Protein AF-A0A0F7RXX0-F1 (afdb_monomer)

Organism: NCBI:txid49012

Structure (mmCIF, N/CA/C/O backbone):
data_AF-A0A0F7RXX0-F1
#
_entry.id   AF-A0A0F7RXX0-F1
#
loop_
_atom_site.group_PDB
_atom_site.id
_atom_site.type_symbol
_atom_site.label_atom_id
_atom_site.label_alt_id
_atom_site.label_comp_id
_atom_site.label_asym_id
_atom_site.label_entity_id
_atom_site.label_seq_id
_atom_site.pdbx_PDB_ins_code
_atom_site.Cartn_x
_atom_site.Cartn_y
_atom_site.Cartn_z
_atom_site.occupancy
_atom_site.B_iso_or_equiv
_atom_site.auth_seq_id
_atom_site.auth_comp_id
_atom_site.auth_asym_id
_atom_site.auth_atom_id
_atom_site.pdbx_PDB_model_num
ATOM 1 N N . MET A 1 1 ? -20.705 -16.218 -2.829 1.00 39.22 1 MET A N 1
ATOM 2 C CA . MET A 1 1 ? -21.431 -15.539 -1.737 1.00 39.22 1 MET A CA 1
ATOM 3 C C . MET A 1 1 ? -20.626 -14.302 -1.384 1.00 39.22 1 MET A C 1
ATOM 5 O O . MET A 1 1 ? -19.458 -14.454 -1.061 1.00 39.22 1 MET A O 1
ATOM 9 N N . THR A 1 2 ? -21.167 -13.097 -1.549 1.00 50.50 2 THR A N 1
ATOM 10 C CA . THR A 1 2 ? -20.482 -11.859 -1.151 1.00 50.50 2 THR A CA 1
ATOM 11 C C . THR A 1 2 ? -20.623 -11.708 0.357 1.00 50.50 2 THR A C 1
ATOM 13 O O . THR A 1 2 ? -21.688 -11.351 0.855 1.00 50.50 2 THR A O 1
ATOM 16 N N . GLN A 1 3 ? -19.571 -12.060 1.092 1.00 65.44 3 GLN A N 1
ATOM 17 C CA . GLN A 1 3 ? -19.496 -11.778 2.518 1.00 65.44 3 GLN A CA 1
ATOM 18 C C . GLN A 1 3 ? -19.484 -10.257 2.694 1.00 65.44 3 GLN A C 1
ATOM 20 O O . GLN A 1 3 ? -18.708 -9.561 2.038 1.00 65.44 3 GLN A O 1
ATOM 25 N N . ALA A 1 4 ? -20.389 -9.736 3.522 1.00 77.19 4 ALA A N 1
ATOM 26 C CA . ALA A 1 4 ? -20.388 -8.321 3.863 1.00 77.19 4 ALA A CA 1
ATOM 27 C C . ALA A 1 4 ? -19.043 -7.955 4.509 1.00 77.19 4 ALA A C 1
ATOM 29 O O . ALA A 1 4 ? -18.507 -8.732 5.304 1.00 77.19 4 ALA A O 1
ATOM 30 N N . LEU A 1 5 ? -18.503 -6.785 4.156 1.00 81.00 5 LEU A N 1
ATOM 31 C CA . LEU A 1 5 ? -17.273 -6.283 4.763 1.00 81.00 5 LEU A CA 1
ATOM 32 C C . LEU A 1 5 ? -17.455 -6.137 6.285 1.00 81.00 5 LEU A C 1
ATOM 34 O O . LEU A 1 5 ? -18.543 -5.764 6.739 1.00 81.00 5 LEU A O 1
ATOM 38 N N . PRO A 1 6 ? -16.412 -6.417 7.083 1.00 89.25 6 PRO A N 1
ATOM 39 C CA . PRO A 1 6 ? -16.467 -6.210 8.523 1.00 89.25 6 PRO A CA 1
ATOM 40 C C . PRO A 1 6 ? -16.632 -4.721 8.864 1.00 89.25 6 PRO A C 1
ATOM 42 O O . PRO A 1 6 ? -16.317 -3.837 8.070 1.00 89.25 6 PRO A O 1
ATOM 45 N N . ALA A 1 7 ? -17.083 -4.431 10.089 1.00 91.94 7 ALA A N 1
ATOM 46 C CA . ALA A 1 7 ? -17.277 -3.055 10.566 1.00 91.94 7 ALA A CA 1
ATOM 47 C C . ALA A 1 7 ? -15.983 -2.217 10.561 1.00 91.94 7 ALA A C 1
ATOM 49 O O . ALA A 1 7 ? -16.031 -0.985 10.529 1.00 91.94 7 ALA A O 1
ATOM 50 N N . GLN A 1 8 ? -14.826 -2.880 10.614 1.00 94.25 8 GLN A N 1
ATOM 51 C CA . GLN A 1 8 ? -13.527 -2.255 10.417 1.00 94.25 8 GLN A CA 1
ATOM 52 C C . GLN A 1 8 ? -12.676 -3.118 9.497 1.00 94.25 8 GLN A C 1
ATOM 54 O O . GLN A 1 8 ? -12.678 -4.336 9.660 1.00 94.25 8 GLN A O 1
ATOM 59 N N . VAL A 1 9 ? -11.925 -2.486 8.599 1.00 95.12 9 VAL A N 1
ATOM 60 C CA . VAL A 1 9 ? -11.065 -3.172 7.627 1.00 95.12 9 VAL A CA 1
ATOM 61 C C . VAL A 1 9 ? -9.613 -2.725 7.731 1.00 95.12 9 VAL A C 1
ATOM 63 O O . VAL A 1 9 ? -9.312 -1.561 8.021 1.00 95.12 9 VAL A O 1
ATOM 66 N N . SER A 1 10 ? -8.717 -3.656 7.441 1.00 96.56 10 SER A N 1
ATOM 67 C CA . SER A 1 10 ? -7.308 -3.418 7.170 1.00 96.56 10 SER A CA 1
ATOM 68 C C . SER A 1 10 ? -7.057 -3.425 5.662 1.00 96.56 10 SER A C 1
ATOM 70 O O . SER A 1 10 ? -7.479 -4.338 4.951 1.00 96.56 10 SER A O 1
ATOM 72 N N . VAL A 1 11 ? -6.325 -2.427 5.168 1.00 97.38 11 VAL A N 1
ATOM 73 C CA . VAL A 1 11 ? -6.070 -2.223 3.737 1.00 97.38 11 VAL A CA 1
ATOM 74 C C . VAL A 1 11 ? -4.582 -2.357 3.427 1.00 97.38 11 VAL A C 1
ATOM 76 O O . VAL A 1 11 ? -3.743 -1.764 4.103 1.00 97.38 11 VAL A O 1
ATOM 79 N N . LEU A 1 12 ? -4.250 -3.108 2.381 1.00 98.12 12 LEU A N 1
ATOM 80 C CA . LEU A 1 12 ? -2.907 -3.171 1.809 1.00 98.12 12 LEU A CA 1
ATOM 81 C C . LEU A 1 12 ? -2.900 -2.477 0.445 1.00 98.12 12 LEU A C 1
ATOM 83 O O . LEU A 1 12 ? -3.695 -2.810 -0.428 1.00 98.12 12 LEU A O 1
ATOM 87 N N . ILE A 1 13 ? -1.994 -1.526 0.250 1.00 98.44 13 ILE A N 1
ATOM 88 C CA . ILE A 1 13 ? -1.800 -0.795 -1.004 1.00 98.44 13 ILE A CA 1
ATOM 89 C C . ILE A 1 13 ? -0.406 -1.127 -1.538 1.00 98.44 13 ILE A C 1
ATO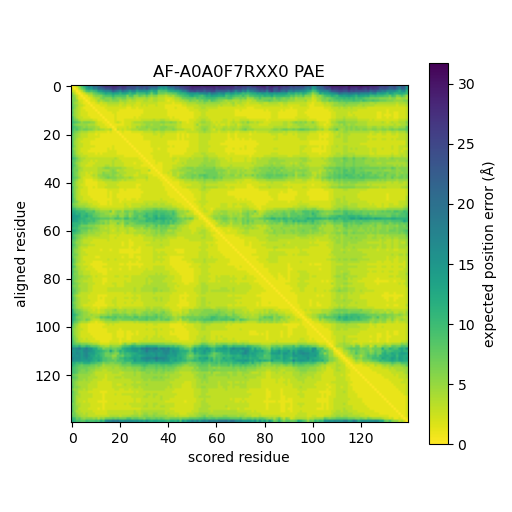M 91 O O . ILE A 1 13 ? 0.601 -0.895 -0.865 1.00 98.44 13 ILE A O 1
ATOM 95 N N . LEU A 1 14 ? -0.344 -1.675 -2.749 1.00 97.94 14 LEU A N 1
ATOM 96 C CA . LEU A 1 14 ? 0.887 -2.107 -3.403 1.00 97.94 14 LEU A CA 1
ATOM 97 C C . LEU A 1 14 ? 1.233 -1.161 -4.554 1.00 97.94 14 LEU A C 1
ATOM 99 O O . LEU A 1 14 ? 0.470 -1.021 -5.507 1.00 97.94 14 LEU A O 1
ATOM 103 N N . GLY A 1 15 ? 2.410 -0.542 -4.496 1.00 95.62 15 GLY A N 1
ATOM 104 C CA . GLY A 1 15 ? 2.879 0.390 -5.518 1.00 95.62 15 GLY A CA 1
ATOM 105 C C . GLY A 1 15 ? 2.116 1.716 -5.523 1.00 95.62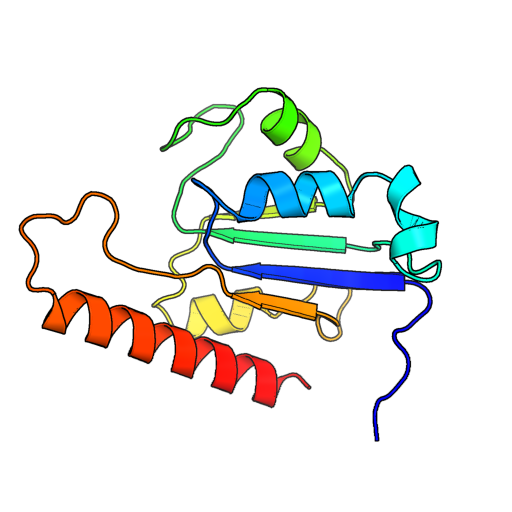 15 GLY A C 1
ATOM 106 O O . GLY A 1 15 ? 1.541 2.121 -4.513 1.00 95.62 15 GLY A O 1
ATOM 107 N N . GLY A 1 16 ? 2.125 2.398 -6.672 1.00 91.69 16 GLY A N 1
ATOM 108 C CA . GLY A 1 16 ? 1.322 3.592 -6.950 1.00 91.69 16 GLY A CA 1
ATOM 109 C C . GLY A 1 16 ? 1.692 4.859 -6.176 1.00 91.69 16 GLY A C 1
ATOM 110 O O . GLY A 1 16 ? 0.982 5.857 -6.313 1.00 91.69 16 GLY A O 1
ATOM 111 N N . MET A 1 17 ? 2.776 4.872 -5.393 1.00 91.44 17 MET A N 1
ATOM 112 C CA . MET A 1 17 ? 3.089 6.008 -4.526 1.00 91.44 17 MET A CA 1
ATOM 113 C C . MET A 1 17 ? 3.335 7.322 -5.273 1.00 91.44 17 MET A C 1
ATOM 115 O O . MET A 1 17 ? 2.954 8.358 -4.747 1.00 91.44 17 MET A O 1
ATOM 119 N N . PRO A 1 18 ? 3.886 7.365 -6.498 1.00 88.56 18 PRO A N 1
ATOM 120 C CA . PRO A 1 18 ? 3.939 8.607 -7.273 1.00 88.56 18 PRO A CA 1
ATOM 121 C C . PRO A 1 18 ? 2.573 9.136 -7.745 1.00 88.56 18 PRO A C 1
ATOM 123 O O . PRO A 1 18 ? 2.487 10.288 -8.161 1.00 88.56 18 PRO A O 1
ATOM 126 N N . HIS A 1 19 ? 1.521 8.309 -7.698 1.00 86.56 19 HIS A N 1
ATOM 127 C CA . HIS A 1 19 ? 0.236 8.569 -8.348 1.00 86.56 19 HIS A CA 1
ATOM 128 C C . HIS A 1 19 ? -0.956 8.150 -7.467 1.00 86.56 19 HIS A C 1
ATOM 130 O O . HIS A 1 19 ? -1.341 8.888 -6.564 1.00 86.56 19 HIS A O 1
ATOM 136 N N . LEU A 1 20 ? -1.553 6.983 -7.738 1.00 93.19 20 LEU A N 1
ATOM 137 C CA . LEU A 1 20 ? -2.882 6.576 -7.267 1.00 93.19 20 LEU A CA 1
ATOM 138 C C . LEU A 1 20 ? -2.955 6.245 -5.772 1.00 93.19 20 LEU A C 1
ATOM 140 O O . LEU A 1 20 ? -4.019 6.384 -5.169 1.00 93.19 20 LEU A O 1
ATOM 144 N N . SER A 1 21 ? -1.840 5.873 -5.145 1.00 95.94 21 SER A N 1
ATOM 145 C CA . SER A 1 21 ? -1.846 5.490 -3.728 1.00 95.94 21 SER A CA 1
ATOM 146 C C . SER A 1 21 ? -2.083 6.677 -2.801 1.00 95.94 21 SER A C 1
ATOM 148 O O . SER A 1 21 ? -2.693 6.515 -1.749 1.00 95.94 21 SER A O 1
ATOM 150 N N . ARG A 1 22 ? -1.663 7.887 -3.194 1.00 95.50 22 ARG A N 1
ATOM 151 C CA . ARG A 1 22 ? -1.830 9.103 -2.380 1.00 95.50 22 ARG A CA 1
ATOM 152 C C . ARG A 1 22 ? -3.286 9.540 -2.223 1.00 95.50 22 ARG A C 1
ATOM 154 O O . ARG A 1 22 ? -3.713 9.721 -1.084 1.00 95.50 22 ARG A O 1
ATOM 161 N N . PRO A 1 23 ? -4.065 9.745 -3.307 1.00 96.75 23 PRO A N 1
ATOM 162 C CA . PRO A 1 23 ? -5.466 10.114 -3.160 1.00 96.75 23 PRO A CA 1
ATOM 163 C C . PRO A 1 23 ? -6.260 9.005 -2.467 1.00 96.75 23 PRO A C 1
ATOM 165 O O . PRO A 1 23 ? -7.095 9.325 -1.627 1.00 96.75 23 PRO A O 1
ATOM 168 N N . LEU A 1 24 ? -5.957 7.725 -2.735 1.00 97.69 24 LEU A N 1
ATOM 169 C CA . LEU A 1 24 ? -6.611 6.621 -2.034 1.00 97.69 24 LEU A CA 1
ATOM 170 C C . LEU A 1 24 ? -6.322 6.660 -0.529 1.00 97.69 24 LEU A C 1
ATOM 172 O O . LEU A 1 24 ? -7.257 6.577 0.262 1.00 97.69 24 LEU A O 1
ATOM 176 N N . LEU A 1 25 ? -5.058 6.831 -0.125 1.00 97.94 25 LEU A N 1
ATOM 177 C CA . LEU A 1 25 ? -4.685 6.945 1.285 1.00 97.94 25 LEU A CA 1
ATOM 178 C C . LEU A 1 25 ? -5.474 8.066 1.972 1.00 97.94 25 LEU A C 1
ATOM 180 O O . LEU A 1 25 ? -6.093 7.839 3.008 1.00 97.94 25 LEU A O 1
ATOM 184 N N . LYS A 1 26 ? -5.485 9.263 1.375 1.00 96.88 26 LYS A N 1
ATOM 185 C CA . LYS A 1 26 ? -6.189 10.426 1.932 1.00 96.88 26 LYS A CA 1
ATOM 186 C C . LYS A 1 26 ? -7.693 10.168 2.061 1.00 96.88 26 LYS A C 1
ATOM 188 O O . LYS A 1 26 ? -8.267 10.432 3.112 1.00 96.88 26 LYS A O 1
ATOM 193 N N . TRP A 1 27 ? -8.311 9.577 1.038 1.00 96.69 27 TRP A N 1
ATOM 194 C CA . TRP A 1 27 ? -9.732 9.226 1.060 1.00 96.69 27 TRP A CA 1
ATOM 195 C C . TRP A 1 27 ? -10.070 8.177 2.132 1.00 96.69 27 TRP A C 1
ATOM 197 O O . TRP A 1 27 ? -11.094 8.294 2.807 1.00 96.69 27 TRP A O 1
ATOM 207 N N . LEU A 1 28 ? -9.205 7.173 2.323 1.00 97.06 28 LEU A N 1
ATOM 208 C CA . LEU A 1 28 ? -9.372 6.134 3.345 1.00 97.06 28 LEU A CA 1
ATOM 209 C C . LEU A 1 28 ? -9.258 6.692 4.772 1.00 97.06 28 LEU A C 1
ATOM 211 O O . LEU A 1 28 ? -9.998 6.261 5.653 1.00 97.06 28 LEU A O 1
ATOM 215 N N . LEU A 1 29 ? -8.349 7.637 5.016 1.00 97.12 29 LEU A N 1
ATOM 216 C CA . LEU A 1 29 ? -8.143 8.205 6.353 1.00 97.12 29 LEU A CA 1
ATOM 217 C C . LEU A 1 29 ? -9.227 9.199 6.773 1.00 97.12 29 LEU A C 1
ATOM 219 O O . LEU A 1 29 ? -9.465 9.350 7.976 1.00 97.12 29 LEU A O 1
ATOM 223 N N . ASP A 1 30 ? -9.858 9.858 5.805 1.00 96.12 30 ASP A N 1
ATOM 224 C CA . ASP A 1 30 ? -10.901 10.853 6.024 1.00 96.12 30 ASP A CA 1
ATOM 225 C C . ASP A 1 30 ? -12.223 10.190 6.445 1.00 96.12 30 ASP A C 1
ATOM 227 O O . ASP A 1 30 ? -12.871 9.480 5.667 1.00 96.12 30 ASP A O 1
ATOM 231 N N . SER A 1 31 ? -12.628 10.426 7.695 1.00 93.50 31 SER A N 1
ATOM 232 C CA . SER A 1 31 ? -13.841 9.865 8.298 1.00 93.50 31 SER A CA 1
ATOM 233 C C . SER A 1 31 ? -15.134 10.438 7.719 1.00 93.50 31 SER A C 1
ATOM 235 O O . SER A 1 31 ? -16.186 9.813 7.856 1.00 93.50 31 SER A O 1
ATOM 237 N N . THR A 1 32 ? -15.092 11.573 7.014 1.00 95.12 32 THR A N 1
ATOM 238 C CA . THR A 1 32 ? -16.279 12.111 6.326 1.00 95.12 32 THR A CA 1
ATOM 239 C C . THR A 1 32 ? -16.775 11.170 5.221 1.00 95.12 32 THR A C 1
ATOM 241 O O . THR A 1 32 ? -17.961 11.158 4.890 1.00 95.12 32 THR A O 1
ATOM 244 N N . HIS A 1 33 ? -15.897 10.298 4.718 1.00 94.06 33 HIS A N 1
ATOM 245 C CA . HIS A 1 33 ? -16.220 9.265 3.739 1.00 94.06 33 HIS A CA 1
ATOM 246 C C . HIS A 1 33 ? -16.718 7.944 4.363 1.00 94.06 33 HIS A C 1
ATOM 248 O O . HIS A 1 33 ? -17.048 7.020 3.618 1.00 94.06 33 HIS A O 1
ATOM 254 N N . ASP A 1 34 ? -16.832 7.822 5.694 1.00 91.88 34 ASP A N 1
ATOM 255 C CA . ASP A 1 34 ? -17.301 6.583 6.344 1.00 91.88 34 ASP A CA 1
ATOM 256 C C . ASP A 1 34 ? -18.704 6.187 5.861 1.00 91.88 34 ASP A C 1
ATOM 258 O O . ASP A 1 34 ? -18.949 5.023 5.553 1.00 91.88 34 ASP A O 1
ATOM 262 N N . ALA A 1 35 ? -19.618 7.152 5.709 1.00 90.06 35 ALA A N 1
ATOM 263 C CA . ALA A 1 35 ? -20.964 6.892 5.192 1.00 90.06 35 ALA A CA 1
ATOM 264 C C . ALA A 1 35 ? -20.941 6.365 3.745 1.00 90.06 35 ALA A C 1
ATOM 266 O O . ALA A 1 35 ? -21.695 5.454 3.407 1.00 90.06 35 ALA A O 1
ATOM 267 N N . GLN A 1 36 ? -20.032 6.877 2.907 1.00 89.56 36 GLN A N 1
ATOM 268 C CA . GLN A 1 36 ? -19.842 6.396 1.532 1.00 89.56 36 GLN A CA 1
ATOM 269 C C . GLN A 1 36 ? -19.246 4.980 1.496 1.00 89.56 36 GLN A C 1
ATOM 271 O O .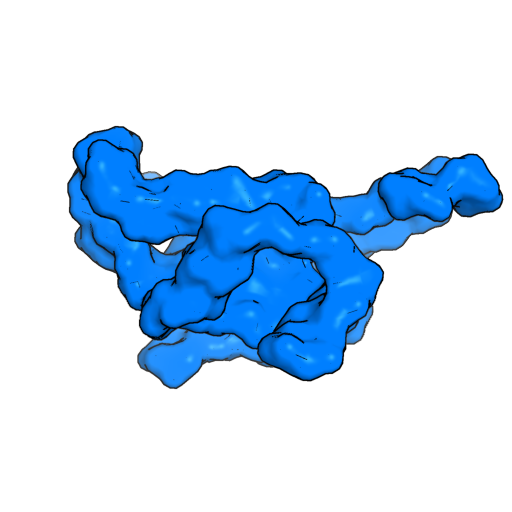 GLN A 1 36 ? -19.495 4.227 0.559 1.00 89.56 36 GLN A O 1
ATOM 276 N N . ARG A 1 37 ? -18.512 4.589 2.546 1.00 88.62 37 ARG A N 1
ATOM 277 C CA . ARG A 1 37 ? -18.006 3.228 2.783 1.00 88.62 37 ARG A CA 1
ATOM 278 C C . ARG A 1 37 ? -19.010 2.310 3.488 1.00 88.62 37 ARG A C 1
ATOM 280 O O . ARG A 1 37 ? -18.623 1.259 3.991 1.00 88.62 37 ARG A O 1
ATOM 287 N N . GLY A 1 38 ? -20.283 2.697 3.583 1.00 87.81 38 GLY A N 1
ATOM 288 C CA . GLY A 1 38 ? -21.301 1.904 4.279 1.00 87.81 38 GLY A CA 1
ATOM 289 C C . GLY A 1 38 ? -21.088 1.818 5.795 1.00 87.81 38 GLY A C 1
ATOM 290 O O . GLY A 1 38 ? -21.516 0.855 6.423 1.00 87.81 38 GLY A O 1
ATOM 291 N N . GLY A 1 39 ? -20.403 2.799 6.387 1.00 89.25 39 GLY A N 1
ATOM 292 C CA . GLY A 1 39 ? -20.063 2.846 7.811 1.00 89.25 39 GLY A CA 1
ATOM 293 C C . GLY A 1 39 ? -18.809 2.054 8.195 1.00 89.25 39 GLY A C 1
ATOM 294 O O . GLY A 1 39 ? -18.47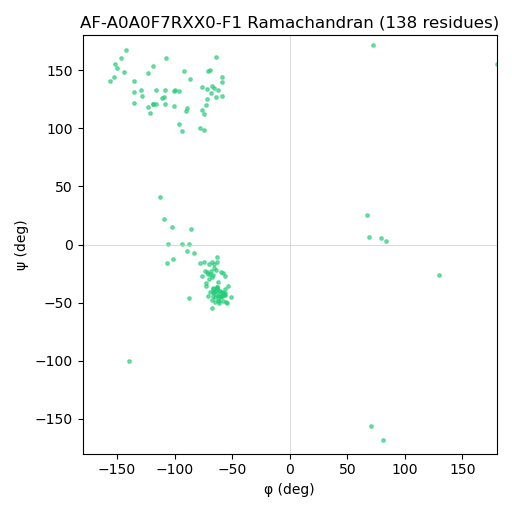8 1.991 9.380 1.00 89.25 39 GLY A O 1
ATOM 295 N N . VAL A 1 40 ? -18.106 1.460 7.224 1.00 92.94 40 VAL A N 1
ATOM 296 C CA . VAL A 1 40 ? -16.872 0.704 7.465 1.00 92.94 40 VAL A CA 1
ATOM 297 C C . VAL A 1 40 ? -15.733 1.654 7.829 1.00 92.94 40 VAL A C 1
ATOM 299 O O . VAL A 1 40 ? -15.391 2.566 7.071 1.00 92.94 40 VAL A O 1
ATOM 302 N N . LYS A 1 41 ? -15.108 1.400 8.981 1.00 95.06 41 LYS A N 1
ATOM 303 C CA . LYS A 1 41 ? -13.964 2.177 9.471 1.00 95.06 41 LYS A CA 1
ATOM 304 C C . LYS A 1 41 ? -12.642 1.576 9.018 1.00 95.06 41 LYS A C 1
ATOM 306 O O . LYS A 1 41 ? -12.496 0.360 8.911 1.00 95.06 41 LYS A O 1
ATOM 311 N N . ILE A 1 42 ? -11.639 2.426 8.825 1.00 96.06 42 ILE A N 1
ATOM 312 C CA . ILE A 1 42 ? -10.286 1.968 8.510 1.00 96.06 42 ILE A CA 1
ATOM 313 C C . ILE A 1 42 ? -9.498 1.742 9.795 1.00 96.06 42 ILE A C 1
ATOM 315 O O . ILE A 1 42 ? -9.266 2.676 10.566 1.00 96.06 42 ILE A O 1
ATOM 319 N N . LYS A 1 43 ? -9.095 0.488 10.007 1.00 95.44 43 LYS A N 1
ATOM 320 C CA . LYS A 1 43 ? -8.338 0.034 11.176 1.00 95.44 43 LYS A CA 1
ATOM 321 C C . LYS A 1 43 ? -6.834 0.190 10.979 1.00 95.44 43 LYS A C 1
ATOM 323 O O . LYS A 1 43 ? -6.138 0.651 11.878 1.00 95.44 43 LYS A O 1
ATOM 328 N N . HIS A 1 44 ? -6.337 -0.218 9.816 1.00 97.38 44 HIS A N 1
ATOM 329 C CA . HIS A 1 44 ? -4.919 -0.191 9.478 1.00 97.38 44 HIS A CA 1
ATOM 330 C C . HIS A 1 44 ? -4.747 -0.056 7.965 1.00 97.38 44 HIS A C 1
ATOM 332 O O . HIS A 1 44 ? -5.525 -0.620 7.197 1.00 97.38 44 HIS A O 1
ATOM 338 N N . ILE A 1 45 ? -3.722 0.674 7.537 1.00 98.12 45 ILE A N 1
ATOM 339 C CA . ILE A 1 45 ? -3.318 0.783 6.138 1.00 98.12 45 ILE A CA 1
ATOM 340 C C . ILE A 1 45 ? -1.830 0.472 6.059 1.00 98.12 45 ILE A C 1
ATOM 342 O O . ILE A 1 45 ? -1.034 1.111 6.741 1.00 98.12 45 ILE A O 1
ATOM 346 N N . ARG A 1 46 ? -1.437 -0.451 5.186 1.00 98.06 46 ARG A N 1
ATOM 347 C CA . ARG A 1 46 ? -0.041 -0.598 4.774 1.00 98.06 46 ARG A CA 1
ATOM 348 C C . ARG A 1 46 ? 0.126 -0.122 3.345 1.00 98.06 46 ARG A C 1
ATOM 350 O O . ARG A 1 46 ? -0.623 -0.541 2.469 1.00 98.06 46 ARG A O 1
ATOM 357 N N . ILE A 1 47 ? 1.143 0.694 3.104 1.00 97.88 47 ILE A N 1
ATOM 358 C CA . ILE A 1 47 ? 1.603 1.045 1.761 1.00 97.88 47 ILE A CA 1
ATOM 359 C C . ILE A 1 47 ? 2.968 0.407 1.552 1.00 97.88 47 ILE A C 1
ATOM 361 O O . ILE A 1 47 ? 3.878 0.617 2.351 1.00 97.88 47 ILE A O 1
ATOM 365 N N . ALA A 1 48 ? 3.115 -0.365 0.482 1.00 97.50 48 ALA A N 1
ATOM 366 C CA . ALA A 1 48 ? 4.362 -1.017 0.117 1.00 97.50 48 ALA A CA 1
ATOM 367 C C . ALA A 1 48 ? 4.802 -0.566 -1.280 1.00 97.50 48 ALA A C 1
ATOM 369 O O . ALA A 1 48 ? 4.140 -0.874 -2.270 1.00 97.50 48 ALA A O 1
ATOM 370 N N . ASP A 1 49 ? 5.917 0.157 -1.374 1.00 95.50 49 ASP A N 1
ATOM 371 C CA . ASP A 1 49 ? 6.411 0.713 -2.640 1.00 95.50 49 ASP A CA 1
ATOM 372 C C . ASP A 1 49 ? 7.955 0.734 -2.670 1.00 95.50 49 ASP A C 1
ATOM 374 O O . ASP A 1 49 ? 8.618 0.643 -1.642 1.00 95.50 49 ASP A O 1
ATOM 378 N N . LYS A 1 50 ? 8.556 0.822 -3.858 1.00 93.62 50 LYS A N 1
ATOM 379 C CA . LYS A 1 50 ? 10.011 0.853 -4.065 1.00 93.62 50 LYS A CA 1
ATOM 380 C C . LYS A 1 50 ? 10.662 2.160 -3.607 1.00 93.62 50 LYS A C 1
ATOM 382 O O . LYS A 1 50 ? 11.866 2.173 -3.335 1.00 93.62 50 LYS A O 1
ATOM 387 N N . TYR A 1 51 ? 9.907 3.257 -3.571 1.00 92.12 51 TYR A N 1
ATOM 388 C CA . TYR A 1 51 ? 10.461 4.566 -3.234 1.00 92.12 51 TYR A CA 1
ATOM 389 C C . TYR A 1 51 ? 10.809 4.652 -1.743 1.00 92.12 51 TYR A C 1
ATOM 391 O O . TYR A 1 51 ? 10.037 4.263 -0.871 1.00 92.12 51 TYR A O 1
ATOM 399 N N . LEU A 1 52 ? 11.997 5.162 -1.437 1.00 88.81 52 LEU A N 1
ATOM 400 C CA . LEU A 1 52 ? 12.369 5.554 -0.082 1.00 88.81 52 LEU A CA 1
ATOM 401 C C . LEU A 1 52 ? 11.546 6.770 0.337 1.00 88.81 52 LEU A C 1
ATOM 403 O O . LEU A 1 52 ? 11.544 7.769 -0.392 1.00 88.81 52 LEU A O 1
ATOM 407 N N . PHE A 1 53 ? 10.948 6.680 1.525 1.00 84.38 53 PHE A N 1
ATOM 408 C CA . PHE A 1 53 ? 10.481 7.821 2.303 1.00 84.38 53 PHE A CA 1
ATOM 409 C C . PHE A 1 53 ? 10.878 7.637 3.759 1.00 84.38 53 PHE A C 1
ATOM 411 O O . PHE A 1 53 ? 10.501 6.663 4.408 1.00 84.38 53 PHE A O 1
ATOM 418 N N . SER A 1 54 ? 11.623 8.604 4.259 1.00 81.31 54 SER A N 1
ATOM 419 C CA . SER A 1 54 ? 11.908 8.817 5.665 1.00 81.31 54 SER A CA 1
ATOM 420 C C . SER A 1 54 ? 11.920 10.318 5.932 1.00 81.31 54 SER A C 1
ATOM 422 O O . SER A 1 54 ? 11.980 11.128 5.006 1.00 81.31 54 SER A O 1
ATOM 424 N N . GLU A 1 55 ? 11.903 10.704 7.205 1.00 78.19 55 GLU A N 1
ATOM 425 C CA . GLU A 1 55 ? 11.995 12.116 7.601 1.00 78.19 55 GLU A CA 1
ATOM 426 C C . GLU A 1 55 ? 13.266 12.804 7.078 1.00 78.19 55 GLU A C 1
ATOM 428 O O . GLU A 1 55 ? 13.290 14.019 6.905 1.00 78.19 55 GLU A O 1
ATOM 433 N N . THR A 1 56 ? 14.317 12.027 6.807 1.00 83.38 56 THR A N 1
ATOM 434 C CA . THR A 1 56 ? 15.642 12.523 6.420 1.00 83.38 56 THR A CA 1
ATOM 435 C C . THR A 1 56 ? 15.977 12.310 4.946 1.00 83.38 56 THR A C 1
ATOM 437 O O . THR A 1 56 ? 16.919 12.928 4.453 1.00 83.38 56 THR A O 1
ATOM 440 N N . ALA A 1 57 ? 15.245 11.453 4.227 1.00 84.62 57 ALA A N 1
ATOM 441 C CA . ALA A 1 57 ? 15.524 11.142 2.830 1.00 84.62 57 ALA A CA 1
ATOM 442 C C . ALA A 1 57 ? 14.284 10.643 2.077 1.00 84.62 57 ALA A C 1
ATOM 444 O O . ALA A 1 57 ? 13.500 9.836 2.572 1.00 84.62 57 ALA A O 1
ATOM 445 N N . TYR A 1 58 ? 14.142 11.068 0.824 1.00 87.56 58 TYR A N 1
ATOM 446 C CA . TYR A 1 58 ? 13.108 10.571 -0.076 1.00 87.56 58 TYR A CA 1
ATOM 447 C C . TYR A 1 58 ? 13.624 10.482 -1.513 1.00 87.56 58 TYR A C 1
ATOM 449 O O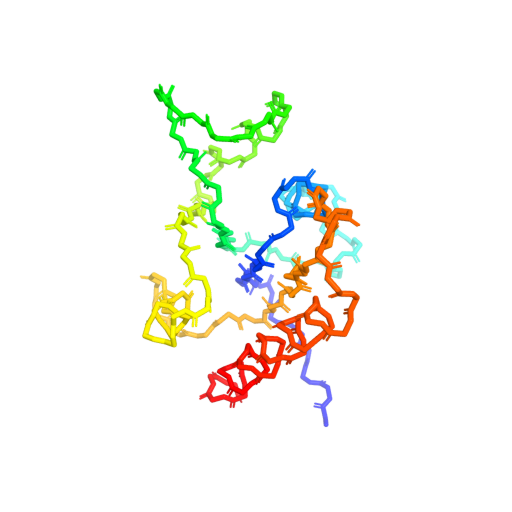 . TYR A 1 58 ? 14.479 11.256 -1.935 1.00 87.56 58 TYR A O 1
ATOM 457 N N . THR A 1 59 ? 13.110 9.513 -2.271 1.00 89.81 59 THR A N 1
ATOM 458 C CA . THR A 1 59 ? 13.543 9.245 -3.666 1.00 89.81 59 THR A CA 1
ATOM 459 C C . THR A 1 59 ? 12.534 9.702 -4.716 1.00 89.81 59 THR A C 1
ATOM 461 O O . THR A 1 59 ? 12.753 9.539 -5.914 1.00 89.81 59 THR A O 1
ATOM 464 N N . THR A 1 60 ? 11.414 10.278 -4.285 1.00 88.00 60 THR A N 1
ATOM 465 C CA . THR A 1 60 ? 10.436 10.923 -5.161 1.00 88.00 60 THR A CA 1
ATOM 466 C C . THR A 1 60 ? 9.714 12.031 -4.400 1.00 88.00 60 THR A C 1
ATOM 468 O O . THR A 1 60 ? 9.660 12.014 -3.172 1.00 88.00 60 THR A O 1
ATOM 471 N N . TYR A 1 61 ? 9.189 13.015 -5.125 1.00 87.75 61 TYR A N 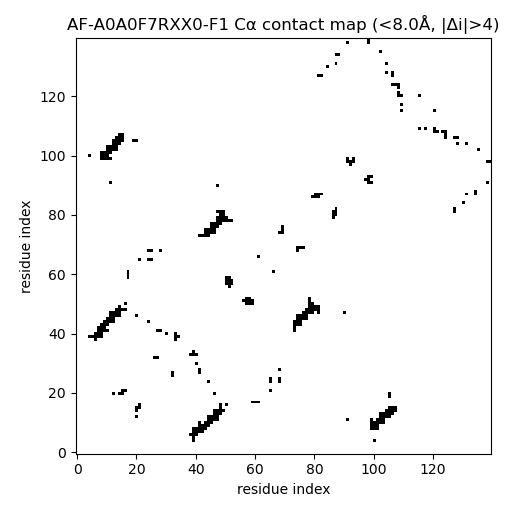1
ATOM 472 C CA . TYR A 1 61 ? 8.465 14.138 -4.537 1.00 87.75 61 TYR A CA 1
ATOM 473 C C . TYR A 1 61 ? 7.142 13.683 -3.911 1.00 87.75 61 TYR A C 1
ATOM 475 O O . TYR A 1 61 ? 6.390 12.946 -4.549 1.00 87.75 61 TYR A O 1
ATOM 483 N N . ILE A 1 62 ? 6.820 14.186 -2.717 1.00 87.31 62 ILE A N 1
ATOM 484 C CA . ILE A 1 62 ? 5.558 13.955 -2.000 1.00 87.31 62 ILE A CA 1
ATOM 485 C C . ILE A 1 62 ? 4.974 15.296 -1.573 1.00 87.31 62 ILE A C 1
ATOM 487 O O . ILE A 1 62 ? 5.681 16.135 -1.016 1.00 87.31 62 ILE A O 1
ATOM 491 N N . ASP A 1 63 ? 3.681 15.483 -1.818 1.00 90.81 63 ASP A N 1
ATOM 492 C CA . ASP A 1 63 ? 2.945 16.664 -1.380 1.00 90.81 63 ASP A CA 1
ATOM 493 C C . ASP A 1 63 ? 2.769 16.700 0.154 1.00 90.81 63 ASP A C 1
ATOM 495 O O . ASP A 1 63 ? 2.669 15.642 0.786 1.00 90.81 63 ASP A O 1
ATOM 499 N N . PRO A 1 64 ? 2.698 17.895 0.775 1.00 92.50 64 PRO A N 1
ATOM 500 C CA . PRO A 1 64 ? 2.562 18.043 2.230 1.00 92.50 64 PRO A CA 1
ATOM 501 C C . PRO A 1 64 ? 1.380 17.281 2.850 1.00 92.50 64 PRO A C 1
ATOM 503 O O . PRO A 1 64 ? 1.502 16.731 3.948 1.00 92.50 64 PRO A O 1
ATOM 506 N N . ASP A 1 65 ? 0.255 17.188 2.140 1.00 94.19 65 ASP A N 1
ATOM 507 C CA . ASP A 1 65 ? -0.929 16.469 2.625 1.00 94.19 65 ASP A CA 1
ATOM 508 C C . ASP A 1 65 ? -0.657 14.970 2.731 1.00 94.19 65 ASP A C 1
ATOM 510 O O . ASP A 1 65 ? -1.027 14.321 3.707 1.00 94.19 65 ASP A O 1
ATOM 514 N N . THR A 1 66 ? 0.040 14.412 1.742 1.00 93.81 66 THR A N 1
ATOM 515 C CA . THR A 1 66 ? 0.456 13.011 1.770 1.00 93.81 66 THR A CA 1
ATOM 516 C C . THR A 1 66 ? 1.482 12.761 2.877 1.00 93.81 66 THR A C 1
ATOM 518 O O . THR A 1 66 ? 1.394 11.741 3.555 1.00 93.81 66 THR A O 1
ATOM 521 N N . TRP A 1 67 ? 2.402 13.697 3.135 1.00 92.81 67 TRP A N 1
ATOM 522 C CA . TRP A 1 67 ? 3.293 13.619 4.302 1.00 92.81 67 TRP A CA 1
ATOM 523 C C . TRP A 1 67 ? 2.527 13.575 5.621 1.00 92.81 67 TRP A C 1
ATOM 525 O O . TRP A 1 67 ? 2.889 12.822 6.521 1.00 92.81 67 TRP A O 1
ATOM 535 N N . THR A 1 68 ? 1.469 14.372 5.731 1.00 94.88 68 THR A N 1
ATOM 536 C CA . THR A 1 68 ? 0.602 14.388 6.912 1.00 94.88 68 THR A CA 1
ATOM 537 C C . THR A 1 68 ? -0.145 13.065 7.052 1.00 94.88 68 THR A C 1
ATOM 539 O O . THR A 1 68 ? -0.152 12.477 8.129 1.00 94.88 68 THR A O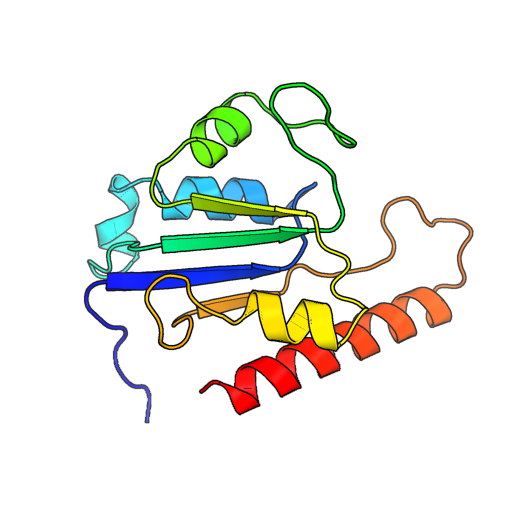 1
ATOM 542 N N . ALA A 1 69 ? -0.692 12.544 5.952 1.00 96.19 69 ALA A N 1
ATOM 543 C CA . ALA A 1 69 ? -1.390 11.263 5.923 1.00 96.19 69 ALA A CA 1
ATOM 544 C C . ALA A 1 69 ? -0.484 10.081 6.312 1.00 96.19 69 ALA A C 1
ATOM 546 O O . ALA A 1 69 ? -0.909 9.202 7.053 1.00 96.19 69 ALA A O 1
ATOM 547 N N . LEU A 1 70 ? 0.777 10.068 5.867 1.00 94.81 70 LEU A N 1
ATOM 548 C CA . LEU A 1 70 ? 1.747 9.023 6.221 1.00 94.81 70 LEU A CA 1
ATOM 549 C C . LEU A 1 70 ? 2.126 9.011 7.712 1.00 94.81 70 LEU A C 1
ATOM 551 O O . LEU A 1 70 ? 2.671 8.016 8.180 1.00 94.81 70 LEU A O 1
ATOM 555 N N . LYS A 1 71 ? 1.854 10.096 8.447 1.00 94.81 71 LYS A N 1
ATOM 556 C CA . LYS A 1 71 ? 2.076 10.193 9.898 1.00 94.81 71 LYS A CA 1
ATOM 557 C C . LYS A 1 71 ? 0.876 9.725 10.725 1.00 94.81 71 LYS A C 1
ATOM 559 O O . LYS A 1 71 ? 0.977 9.685 11.950 1.00 94.81 71 LYS A O 1
ATOM 564 N N . ASP A 1 72 ? -0.257 9.404 10.096 1.00 97.38 72 ASP A N 1
ATOM 565 C CA . ASP A 1 72 ? -1.418 8.868 10.807 1.00 97.38 72 ASP A CA 1
ATOM 566 C C . ASP A 1 72 ? -1.051 7.517 11.456 1.00 97.38 72 ASP A C 1
ATOM 568 O O . ASP A 1 72 ? -0.477 6.655 10.788 1.00 97.38 72 ASP A O 1
ATOM 572 N N . PRO A 1 73 ? -1.382 7.288 12.740 1.00 96.62 73 PRO A N 1
ATOM 573 C CA . PRO A 1 73 ? -0.993 6.074 13.462 1.00 96.62 73 PRO A CA 1
ATOM 574 C C . PRO A 1 73 ? -1.586 4.781 12.884 1.00 96.62 73 PRO A C 1
ATOM 576 O O . PRO A 1 73 ? -1.134 3.688 13.224 1.00 96.62 73 PRO A O 1
ATOM 579 N N . ARG A 1 74 ? -2.607 4.874 12.025 1.00 96.56 74 ARG A N 1
ATOM 580 C CA . ARG A 1 74 ? -3.173 3.722 11.313 1.00 96.56 74 ARG A CA 1
ATOM 581 C C . ARG A 1 74 ? -2.305 3.293 10.130 1.00 96.56 74 ARG A C 1
ATOM 583 O O . ARG A 1 74 ? -2.508 2.189 9.621 1.00 96.56 74 ARG A O 1
ATOM 590 N N . VAL A 1 75 ? -1.379 4.139 9.679 1.00 97.31 75 VAL A N 1
ATOM 591 C CA . VAL A 1 75 ? -0.614 3.963 8.442 1.00 97.31 75 VAL A CA 1
ATOM 592 C C . VAL A 1 75 ? 0.778 3.417 8.726 1.00 97.31 75 VAL A C 1
ATOM 594 O O . VAL A 1 75 ? 1.523 3.928 9.552 1.00 97.31 75 VAL A O 1
ATOM 597 N N . GLU A 1 76 ? 1.153 2.390 7.974 1.00 96.38 76 GLU A N 1
ATOM 598 C CA . GLU A 1 76 ? 2.507 1.861 7.909 1.00 96.38 76 GLU A CA 1
ATOM 599 C C . GLU A 1 76 ? 3.026 1.992 6.476 1.00 96.38 76 GLU A C 1
ATOM 601 O O . GLU A 1 76 ? 2.463 1.418 5.541 1.00 96.38 76 GLU A O 1
ATOM 606 N N . TYR A 1 77 ? 4.133 2.709 6.298 1.00 95.56 77 TYR A N 1
ATOM 607 C CA . TYR A 1 77 ? 4.852 2.729 5.030 1.00 95.56 77 TYR A CA 1
ATOM 608 C C . TYR A 1 77 ? 6.005 1.722 5.048 1.00 95.56 77 TYR A C 1
ATOM 610 O O . TYR A 1 77 ? 6.818 1.711 5.972 1.00 95.56 77 TYR A O 1
ATOM 618 N N . ARG A 1 78 ? 6.117 0.904 4.000 1.00 95.62 78 ARG A N 1
ATOM 619 C CA . ARG A 1 78 ? 7.241 -0.009 3.783 1.00 95.62 78 ARG A CA 1
ATOM 620 C C . ARG A 1 78 ? 7.900 0.271 2.444 1.00 95.62 78 ARG A C 1
ATOM 622 O O . ARG A 1 78 ? 7.301 0.052 1.392 1.00 95.62 78 ARG A O 1
ATOM 629 N N . GLN A 1 79 ? 9.172 0.658 2.486 1.00 95.31 79 GLN A N 1
ATOM 630 C CA . GLN A 1 79 ? 9.995 0.638 1.287 1.00 95.31 79 GLN A CA 1
ATOM 631 C C . GLN A 1 79 ? 10.408 -0.804 0.970 1.00 95.31 79 GLN A C 1
ATOM 633 O O . GLN A 1 79 ? 11.149 -1.421 1.733 1.00 95.31 79 GLN A O 1
ATOM 638 N N . VAL A 1 80 ? 9.964 -1.338 -0.166 1.00 96.12 80 VAL A N 1
ATOM 639 C CA . VAL A 1 80 ? 10.215 -2.727 -0.564 1.00 96.12 80 VAL A CA 1
ATOM 640 C C . VAL A 1 80 ? 10.272 -2.909 -2.079 1.00 96.12 80 VAL A C 1
ATOM 642 O O . VAL A 1 80 ? 9.599 -2.225 -2.846 1.00 96.12 80 VAL A O 1
ATOM 645 N N . ASN A 1 81 ? 11.033 -3.910 -2.527 1.00 94.88 81 ASN A N 1
ATOM 646 C CA . ASN A 1 81 ? 10.968 -4.389 -3.904 1.00 94.88 81 ASN A CA 1
ATOM 647 C C . ASN A 1 81 ? 9.996 -5.574 -4.005 1.00 94.88 81 ASN A C 1
ATOM 649 O O . ASN A 1 81 ? 10.373 -6.718 -3.751 1.00 94.88 81 ASN A O 1
ATOM 653 N N . LEU A 1 82 ? 8.761 -5.296 -4.427 1.00 96.50 82 LEU A N 1
ATOM 654 C CA . LEU A 1 82 ? 7.686 -6.291 -4.561 1.00 96.50 82 LEU A CA 1
ATOM 655 C C . LEU A 1 82 ? 7.965 -7.390 -5.605 1.00 96.50 82 LEU A C 1
ATOM 657 O O . LEU A 1 82 ? 7.253 -8.387 -5.646 1.00 96.50 82 LEU A O 1
ATOM 661 N N . LYS A 1 83 ? 9.008 -7.249 -6.436 1.00 94.12 83 LYS A N 1
ATOM 662 C CA . LYS A 1 83 ? 9.422 -8.292 -7.391 1.00 94.12 83 LYS A CA 1
ATOM 663 C C . LYS A 1 83 ? 10.123 -9.474 -6.720 1.00 94.12 83 LYS A C 1
ATOM 665 O O . LYS A 1 83 ? 10.297 -10.510 -7.354 1.00 94.12 83 LYS A O 1
ATOM 670 N N . ILE A 1 84 ? 10.561 -9.315 -5.472 1.00 95.56 84 ILE A N 1
ATOM 671 C CA . ILE A 1 84 ? 11.202 -10.377 -4.699 1.00 95.56 84 ILE A CA 1
ATOM 672 C C . ILE A 1 84 ? 10.105 -11.125 -3.940 1.00 95.56 84 ILE A C 1
ATOM 674 O O . ILE A 1 84 ? 9.462 -10.548 -3.067 1.00 95.56 84 ILE A O 1
ATOM 678 N N . ALA A 1 85 ? 9.895 -12.404 -4.266 1.00 93.88 85 ALA A N 1
ATOM 679 C CA . ALA A 1 85 ? 8.780 -13.203 -3.745 1.00 93.88 85 ALA A CA 1
ATOM 680 C C . ALA A 1 85 ? 8.733 -13.254 -2.207 1.00 93.88 85 ALA A C 1
ATOM 682 O O . ALA A 1 85 ? 7.677 -13.037 -1.617 1.00 93.88 85 ALA A O 1
ATOM 683 N N . ASP A 1 86 ? 9.879 -13.445 -1.551 1.00 96.00 86 ASP A N 1
ATOM 684 C CA . ASP A 1 86 ? 9.956 -13.464 -0.085 1.00 96.00 86 ASP A CA 1
ATOM 685 C C . ASP A 1 86 ? 9.559 -12.120 0.534 1.00 96.00 86 ASP A C 1
ATOM 687 O O . ASP A 1 86 ? 8.927 -12.072 1.588 1.00 96.00 86 ASP A O 1
ATOM 691 N N . ILE A 1 87 ? 9.912 -11.013 -0.126 1.00 97.06 87 ILE A N 1
ATOM 692 C CA . ILE A 1 87 ? 9.527 -9.671 0.318 1.00 97.06 87 ILE A CA 1
ATOM 693 C C . ILE A 1 87 ? 8.030 -9.466 0.106 1.00 97.06 87 ILE A C 1
ATOM 695 O O . ILE A 1 87 ? 7.362 -8.977 1.015 1.00 97.06 87 ILE A O 1
ATOM 699 N N . LEU A 1 88 ? 7.496 -9.871 -1.051 1.00 96.81 88 LEU A N 1
ATOM 700 C CA . LEU A 1 88 ? 6.063 -9.818 -1.326 1.00 96.81 88 LEU A CA 1
ATOM 701 C C . LEU A 1 88 ? 5.282 -10.573 -0.245 1.00 96.81 88 LEU A C 1
ATOM 703 O O . LEU A 1 88 ? 4.394 -9.992 0.363 1.00 96.81 88 LEU A O 1
ATOM 707 N N . SER A 1 89 ? 5.670 -11.807 0.079 1.00 96.19 89 SER A N 1
ATOM 708 C CA . SER A 1 89 ? 5.021 -12.598 1.133 1.00 96.19 89 SER A CA 1
ATOM 709 C C . SER A 1 89 ? 5.029 -11.892 2.497 1.00 96.19 89 SER A C 1
ATOM 711 O O . SER A 1 89 ? 3.997 -11.826 3.168 1.00 96.19 89 SER A O 1
ATOM 713 N N . LYS A 1 90 ? 6.155 -11.277 2.887 1.00 95.81 90 LYS A N 1
ATOM 714 C CA . LYS A 1 90 ? 6.281 -10.517 4.148 1.00 95.81 90 LYS A CA 1
ATOM 715 C C . LYS A 1 90 ? 5.434 -9.245 4.188 1.00 95.81 90 LYS A C 1
ATOM 717 O O . LYS A 1 90 ? 5.049 -8.783 5.260 1.00 95.81 90 LYS A O 1
ATOM 722 N N . VAL A 1 91 ? 5.128 -8.649 3.037 1.00 96.50 91 VAL A N 1
ATOM 723 C CA . VAL A 1 91 ? 4.235 -7.482 2.954 1.00 96.50 91 VAL A CA 1
ATOM 724 C C . VAL A 1 91 ? 2.788 -7.850 3.302 1.00 96.50 91 VAL A C 1
ATOM 726 O O . VAL A 1 91 ? 2.057 -6.986 3.782 1.00 96.50 91 VAL A O 1
ATOM 729 N N . TYR A 1 92 ? 2.394 -9.118 3.171 1.00 96.38 92 TYR A N 1
ATOM 730 C CA . TYR A 1 92 ? 1.073 -9.601 3.592 1.00 96.38 92 TYR A CA 1
ATOM 731 C C . TYR A 1 92 ? 0.992 -9.944 5.085 1.00 96.38 92 TYR A C 1
ATOM 733 O O . TYR A 1 92 ? -0.096 -10.203 5.591 1.00 96.38 92 TYR A O 1
ATOM 741 N N . GLU A 1 93 ? 2.109 -9.934 5.818 1.00 94.56 93 GLU A N 1
ATOM 742 C CA . GLU A 1 93 ? 2.112 -10.209 7.257 1.00 94.56 93 GLU A CA 1
ATOM 743 C C . GLU A 1 93 ? 1.557 -9.005 8.024 1.00 94.56 93 GLU A C 1
ATOM 745 O O . GLU A 1 93 ? 2.251 -8.006 8.252 1.00 94.56 93 GLU A O 1
ATOM 750 N N . HIS A 1 94 ? 0.276 -9.080 8.384 1.00 92.69 94 HIS A N 1
ATOM 751 C CA . HIS A 1 94 ? -0.408 -8.035 9.132 1.00 92.69 94 HIS A CA 1
ATOM 752 C C . HIS A 1 94 ? 0.196 -7.903 10.547 1.00 92.69 94 HIS A C 1
ATOM 754 O O . HIS A 1 94 ? 0.401 -8.918 11.219 1.00 92.69 94 HIS A O 1
ATOM 760 N N . PRO A 1 95 ? 0.470 -6.680 11.047 1.00 89.69 95 PRO A N 1
ATOM 761 C CA . PRO A 1 95 ? 1.200 -6.489 12.308 1.00 89.69 95 PRO A CA 1
ATOM 762 C C . PRO A 1 95 ? 0.433 -6.989 13.540 1.00 89.69 95 PRO A C 1
ATOM 764 O O . PRO A 1 95 ? 1.028 -7.263 14.574 1.00 89.69 95 PRO A O 1
ATOM 767 N N . GLN A 1 96 ? -0.889 -7.128 13.431 1.00 87.31 96 GLN A N 1
ATOM 768 C CA . GLN A 1 96 ? -1.754 -7.648 14.497 1.00 87.31 96 GLN A CA 1
ATOM 769 C C . GLN A 1 96 ? -2.167 -9.1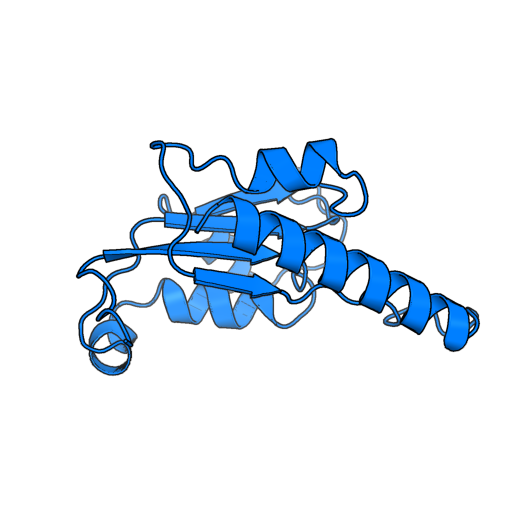10 14.248 1.00 87.31 96 GLN A C 1
ATOM 771 O O . GLN A 1 96 ? -3.133 -9.585 14.839 1.00 87.31 96 GLN A O 1
ATOM 776 N N . GLY A 1 97 ? -1.479 -9.802 13.334 1.00 86.19 97 GLY A N 1
ATOM 777 C CA . GLY A 1 97 ? -1.904 -11.098 12.810 1.00 86.19 97 GLY A CA 1
ATOM 778 C C . GLY A 1 97 ? -3.103 -10.992 11.862 1.00 86.19 97 GLY A C 1
ATOM 779 O O . GLY A 1 97 ? -3.701 -9.924 11.707 1.00 86.19 97 GLY A O 1
ATOM 780 N N . GLY A 1 98 ? -3.434 -12.113 11.216 1.00 86.75 98 GLY A N 1
ATOM 781 C CA . GLY A 1 98 ? -4.507 -12.204 10.220 1.00 86.75 98 GLY A CA 1
ATOM 782 C C . GLY A 1 98 ? -4.117 -11.714 8.820 1.00 86.75 98 GLY A C 1
ATOM 783 O O . GLY A 1 98 ? -2.939 -11.500 8.524 1.00 86.75 98 GLY A O 1
ATOM 784 N N . SER A 1 99 ? -5.132 -11.564 7.968 1.00 91.50 99 SER A N 1
ATOM 785 C CA . SER A 1 99 ? -5.017 -11.110 6.576 1.00 91.50 99 SER A CA 1
ATOM 786 C C . SER A 1 99 ? -5.541 -9.683 6.419 1.00 91.50 99 SER A C 1
ATOM 788 O O . SER A 1 99 ? -6.284 -9.183 7.262 1.00 91.50 99 SER A O 1
ATOM 790 N N . TYR A 1 100 ? -5.139 -9.016 5.338 1.00 95.12 100 TYR A N 1
ATOM 791 C CA . TYR A 1 100 ? -5.758 -7.759 4.920 1.00 95.12 100 TYR A CA 1
ATOM 792 C C . TYR A 1 100 ? -7.104 -8.041 4.251 1.00 95.12 100 TYR A C 1
ATOM 794 O O . TYR A 1 100 ? -7.185 -8.926 3.400 1.00 95.12 100 TYR A O 1
ATOM 802 N N . ASP A 1 101 ? -8.129 -7.261 4.592 1.00 94.31 101 ASP A N 1
ATOM 803 C CA . ASP A 1 101 ? -9.477 -7.416 4.035 1.00 94.31 101 ASP A CA 1
ATOM 804 C C . ASP A 1 101 ? -9.549 -6.942 2.579 1.00 94.31 101 ASP A C 1
ATOM 806 O O . ASP A 1 101 ? -10.310 -7.475 1.772 1.00 94.31 101 ASP A O 1
ATOM 810 N N . VAL A 1 102 ? -8.756 -5.921 2.236 1.00 94.69 102 VAL A N 1
ATOM 811 C CA . VAL A 1 102 ? -8.713 -5.339 0.891 1.00 94.69 102 VAL A CA 1
ATOM 812 C C . VAL A 1 102 ? -7.269 -5.113 0.467 1.00 94.69 102 VAL A C 1
ATOM 814 O O . VAL A 1 102 ? -6.482 -4.506 1.195 1.00 94.69 102 VAL A O 1
ATOM 817 N N . VAL A 1 103 ? -6.937 -5.565 -0.743 1.00 96.69 103 VAL A N 1
ATOM 818 C CA . VAL A 1 103 ? -5.630 -5.349 -1.371 1.00 96.69 103 VAL A CA 1
ATOM 819 C C . VAL A 1 103 ? -5.821 -4.558 -2.662 1.00 96.69 103 VAL A C 1
ATOM 821 O O . VAL A 1 103 ? -6.518 -5.008 -3.569 1.00 96.69 103 VAL A O 1
ATOM 824 N N . PHE A 1 104 ? -5.187 -3.391 -2.752 1.00 97.62 104 PHE A N 1
ATOM 825 C CA . PHE A 1 104 ? -5.122 -2.583 -3.966 1.00 97.62 104 PHE A CA 1
ATOM 826 C C . PHE A 1 104 ? -3.774 -2.792 -4.652 1.00 97.62 104 PHE A C 1
ATOM 828 O O . PHE A 1 104 ? -2.728 -2.486 -4.079 1.00 97.62 104 PHE A O 1
ATOM 835 N N . ASP A 1 105 ? -3.804 -3.285 -5.889 1.00 97.06 105 ASP A N 1
ATOM 836 C CA . ASP A 1 105 ? -2.627 -3.389 -6.749 1.00 97.06 105 ASP A CA 1
ATOM 837 C C . ASP A 1 105 ? -2.561 -2.179 -7.690 1.00 97.06 105 ASP A C 1
ATOM 839 O O . ASP A 1 105 ? -3.302 -2.084 -8.668 1.00 97.06 105 ASP A O 1
ATOM 843 N N . PHE A 1 106 ? -1.670 -1.240 -7.375 1.00 96.25 106 PHE A N 1
ATOM 844 C CA . PHE A 1 106 ? -1.285 -0.128 -8.247 1.00 96.25 106 PHE A CA 1
ATOM 845 C C . PHE A 1 106 ? 0.138 -0.300 -8.779 1.00 96.25 106 PHE A C 1
ATOM 847 O O . PHE A 1 106 ? 0.808 0.676 -9.142 1.00 96.25 106 PHE A O 1
ATOM 854 N N . THR A 1 107 ? 0.642 -1.533 -8.794 1.00 93.88 107 THR A N 1
ATOM 855 C CA . THR A 1 107 ? 1.930 -1.820 -9.401 1.00 93.88 107 THR A CA 1
ATOM 856 C C . THR A 1 107 ? 1.836 -1.708 -10.919 1.00 93.88 107 THR A C 1
ATOM 858 O O . THR A 1 107 ? 0.801 -1.919 -11.547 1.00 93.88 107 THR A O 1
ATOM 861 N N . GLY A 1 108 ? 2.943 -1.311 -11.531 1.00 89.31 108 GLY A N 1
ATOM 862 C CA . GLY A 1 108 ? 2.989 -1.030 -12.953 1.00 89.31 108 GLY A CA 1
ATOM 863 C C . GLY A 1 108 ? 4.381 -0.595 -13.364 1.00 89.31 108 GLY A C 1
ATOM 864 O O . GLY A 1 108 ? 5.169 -0.102 -12.554 1.00 89.31 108 GLY A O 1
ATOM 865 N N . GLU A 1 109 ? 4.689 -0.807 -14.633 1.00 81.62 109 GLU A N 1
ATOM 866 C CA . GLU A 1 109 ? 5.918 -0.353 -15.272 1.00 81.62 109 GLU A CA 1
ATOM 867 C C . GLU A 1 109 ? 5.543 0.609 -16.404 1.00 81.62 109 GLU A C 1
ATOM 869 O O . GLU A 1 109 ? 4.452 0.519 -16.961 1.00 81.62 109 GLU A O 1
ATOM 874 N N . GLY A 1 110 ? 6.443 1.527 -16.758 1.00 73.50 110 GLY A N 1
ATOM 875 C CA . GLY A 1 110 ? 6.312 2.342 -17.975 1.00 73.50 110 GLY A CA 1
ATOM 876 C C . GLY A 1 110 ? 6.480 3.843 -17.773 1.00 73.50 110 GLY A C 1
ATOM 877 O O . GLY A 1 110 ? 6.959 4.531 -18.671 1.00 73.50 110 GLY A O 1
ATOM 878 N N . ILE A 1 111 ? 6.207 4.360 -16.575 1.00 69.38 111 ILE A N 1
ATOM 879 C CA . ILE A 1 111 ? 6.439 5.778 -16.278 1.00 69.38 111 ILE A CA 1
ATOM 880 C C . ILE A 1 111 ? 7.948 6.024 -16.156 1.00 69.38 111 ILE A C 1
ATOM 882 O O . ILE A 1 111 ? 8.624 5.412 -15.329 1.00 69.38 111 ILE A O 1
ATOM 886 N N . GLY A 1 112 ? 8.480 6.900 -17.013 1.00 68.62 112 GLY A N 1
ATOM 887 C CA . GLY A 1 112 ? 9.911 7.225 -17.076 1.00 68.62 112 GLY A CA 1
ATOM 888 C C . GLY A 1 112 ? 10.780 6.199 -17.816 1.00 68.62 112 GLY A C 1
ATOM 889 O O . GLY A 1 112 ? 11.996 6.352 -17.845 1.00 68.62 112 GLY A O 1
ATOM 890 N N . LEU A 1 113 ? 10.182 5.174 -18.435 1.00 80.31 113 LEU A N 1
ATOM 891 C CA . LEU A 1 113 ? 10.892 4.114 -19.164 1.00 80.31 113 LEU A CA 1
ATOM 892 C C . LEU A 1 113 ? 10.623 4.174 -20.676 1.00 80.31 113 LEU A C 1
ATOM 894 O O . LEU A 1 113 ? 10.466 3.144 -21.320 1.00 80.31 113 LEU A O 1
ATOM 898 N N . GLN A 1 114 ? 10.593 5.380 -21.250 1.00 77.06 114 GLN A N 1
ATOM 899 C CA . GLN A 1 114 ? 10.260 5.623 -22.667 1.00 77.06 114 GLN A CA 1
ATOM 900 C C . GLN A 1 114 ? 11.156 4.850 -23.652 1.00 77.06 114 GLN A C 1
ATOM 902 O O . GLN A 1 114 ? 10.723 4.513 -24.746 1.00 77.06 114 GLN A O 1
ATOM 907 N N . ASN A 1 115 ? 12.388 4.530 -23.240 1.00 83.88 115 ASN A N 1
ATOM 908 C CA . ASN A 1 115 ? 13.358 3.788 -24.049 1.00 83.88 115 ASN A CA 1
ATOM 909 C C . ASN A 1 115 ? 13.331 2.267 -23.805 1.00 83.88 115 ASN A C 1
ATOM 911 O O . ASN A 1 115 ? 14.132 1.540 -24.391 1.00 83.88 115 ASN A O 1
ATOM 915 N N . PHE A 1 116 ? 12.465 1.763 -22.918 1.00 86.50 116 PHE A N 1
ATOM 916 C CA . PHE A 1 116 ? 12.317 0.324 -22.704 1.00 86.50 116 PHE A CA 1
ATOM 917 C C . PHE A 1 116 ? 11.316 -0.275 -23.697 1.00 86.50 116 PHE A C 1
ATOM 919 O O . PHE A 1 116 ? 10.276 0.330 -23.951 1.00 86.50 116 PHE A O 1
ATOM 926 N N . PRO A 1 117 ? 11.564 -1.497 -24.207 1.00 91.06 117 PRO A N 1
ATOM 927 C CA . PRO A 1 117 ? 10.603 -2.176 -25.065 1.00 91.06 117 PRO A CA 1
ATOM 928 C C . PRO A 1 117 ? 9.260 -2.374 -24.355 1.00 91.06 117 PRO A C 1
ATOM 930 O O . PRO A 1 117 ? 9.213 -2.969 -23.277 1.00 91.06 117 PRO A O 1
ATOM 933 N N . GLU A 1 118 ? 8.167 -1.954 -24.992 1.00 90.25 118 GLU A N 1
ATOM 934 C CA . GLU A 1 118 ? 6.800 -2.082 -24.464 1.00 90.25 118 GLU A CA 1
ATOM 935 C C . GLU A 1 118 ? 6.490 -3.515 -24.017 1.00 90.25 118 GLU A C 1
ATOM 937 O O . GLU A 1 118 ? 6.015 -3.744 -22.906 1.00 90.25 118 GLU A O 1
ATOM 942 N N . LYS A 1 119 ? 6.866 -4.503 -24.839 1.00 91.62 119 LYS A N 1
ATOM 943 C CA . LYS A 1 119 ? 6.693 -5.925 -24.520 1.00 91.62 119 LYS A CA 1
ATOM 944 C C . LYS A 1 119 ? 7.357 -6.315 -23.195 1.00 91.62 119 LYS A C 1
ATOM 946 O O . LYS A 1 119 ? 6.788 -7.095 -22.439 1.00 91.62 119 LYS A O 1
ATOM 951 N N . ALA A 1 120 ? 8.534 -5.763 -22.896 1.00 90.94 120 ALA A N 1
ATOM 952 C CA . ALA A 1 120 ? 9.236 -6.037 -21.646 1.00 90.94 120 ALA A CA 1
ATOM 953 C C . ALA A 1 120 ? 8.555 -5.363 -20.444 1.00 90.94 120 ALA A C 1
ATOM 955 O O . ALA A 1 120 ? 8.539 -5.934 -19.353 1.00 90.94 120 ALA A O 1
ATOM 956 N N . LEU A 1 121 ? 7.987 -4.166 -20.629 1.00 91.81 121 LEU A N 1
ATOM 957 C CA . LEU A 1 121 ? 7.202 -3.479 -19.599 1.00 91.81 121 LEU A CA 1
ATOM 958 C C . LEU A 1 121 ? 5.933 -4.277 -19.276 1.00 91.81 121 LEU A C 1
ATOM 960 O O . LEU A 1 121 ? 5.708 -4.613 -18.114 1.00 91.81 121 LEU A O 1
ATOM 964 N N . LEU A 1 122 ? 5.186 -4.683 -20.307 1.00 92.44 122 LEU A N 1
ATOM 965 C CA . LEU A 1 122 ? 3.989 -5.510 -20.173 1.00 92.44 122 LEU A CA 1
ATOM 966 C C . LEU A 1 122 ? 4.296 -6.839 -19.475 1.00 92.44 122 LEU A C 1
ATOM 968 O O . LEU A 1 122 ? 3.619 -7.211 -18.519 1.00 92.44 122 LEU A O 1
ATOM 972 N N . GLU A 1 123 ? 5.346 -7.540 -19.909 1.00 93.69 123 GLU A N 1
ATOM 973 C CA . GLU A 1 123 ? 5.748 -8.813 -19.310 1.00 93.69 123 GLU A CA 1
ATOM 974 C C . GLU A 1 123 ? 6.064 -8.665 -17.815 1.00 93.69 123 GLU A C 1
ATOM 976 O O . GLU A 1 123 ? 5.630 -9.484 -17.002 1.00 93.69 123 GLU A O 1
ATOM 981 N N . ARG A 1 124 ? 6.795 -7.612 -17.432 1.00 92.31 124 ARG A N 1
ATOM 982 C CA . ARG A 1 124 ? 7.132 -7.337 -16.028 1.00 92.31 124 ARG A CA 1
ATOM 983 C C . ARG A 1 124 ? 5.893 -7.024 -15.196 1.00 92.31 124 ARG A C 1
ATOM 985 O O . ARG A 1 124 ? 5.760 -7.582 -14.108 1.00 92.31 124 ARG A O 1
ATOM 992 N N . THR A 1 125 ? 4.996 -6.178 -15.701 1.00 93.81 125 THR A N 1
ATOM 993 C CA . THR A 1 125 ? 3.745 -5.827 -15.016 1.00 93.81 125 THR A CA 1
ATOM 994 C C . THR A 1 125 ? 2.863 -7.054 -14.815 1.00 93.81 125 THR A C 1
ATOM 996 O O . THR A 1 125 ? 2.456 -7.327 -13.691 1.00 93.81 125 THR A O 1
ATOM 999 N N . VAL A 1 126 ? 2.642 -7.857 -15.859 1.00 95.12 126 VAL A N 1
ATOM 1000 C CA . VAL A 1 126 ? 1.789 -9.054 -15.773 1.00 95.12 126 VAL A CA 1
ATOM 1001 C C . VAL A 1 126 ? 2.385 -10.108 -14.839 1.00 95.12 126 VAL A C 1
ATOM 1003 O O . VAL A 1 126 ? 1.655 -10.719 -14.058 1.00 95.12 126 VAL A O 1
ATOM 1006 N N . LYS A 1 127 ? 3.709 -10.315 -14.868 1.00 95.81 127 LYS A N 1
ATOM 1007 C CA . LYS A 1 127 ? 4.383 -11.229 -13.931 1.00 95.81 127 LYS A CA 1
ATOM 1008 C C . LYS A 1 127 ? 4.181 -10.801 -12.479 1.00 95.81 127 LYS A C 1
ATOM 1010 O O . LYS A 1 127 ? 3.874 -11.649 -11.647 1.00 95.81 127 LYS A O 1
ATOM 1015 N N . LEU A 1 128 ? 4.330 -9.510 -12.183 1.00 96.12 128 LEU A N 1
ATOM 1016 C CA . LEU A 1 128 ? 4.134 -8.990 -10.831 1.00 96.12 128 LEU A CA 1
ATOM 1017 C C . LEU A 1 128 ? 2.669 -9.091 -10.391 1.00 96.12 128 LEU A C 1
ATOM 1019 O O . LEU A 1 128 ? 2.410 -9.644 -9.326 1.00 96.12 128 LEU A O 1
ATOM 1023 N N . ALA A 1 129 ? 1.727 -8.663 -11.235 1.00 96.62 129 ALA A N 1
ATOM 1024 C CA . ALA A 1 129 ? 0.294 -8.762 -10.960 1.00 96.62 129 ALA A CA 1
ATOM 1025 C C . ALA A 1 129 ? -0.129 -10.215 -10.679 1.00 96.62 129 ALA A C 1
ATOM 1027 O O . ALA A 1 129 ? -0.858 -10.490 -9.728 1.00 96.62 129 ALA A O 1
ATOM 1028 N N . ARG A 1 130 ? 0.397 -11.184 -11.445 1.00 97.12 130 ARG A N 1
ATOM 1029 C CA . ARG A 1 130 ? 0.168 -12.614 -11.187 1.00 97.12 130 ARG A CA 1
ATOM 1030 C C . ARG A 1 130 ? 0.715 -13.051 -9.827 1.00 97.12 130 ARG A C 1
ATOM 1032 O O . ARG A 1 130 ? 0.033 -13.799 -9.125 1.00 97.12 130 ARG A O 1
ATOM 1039 N N . SER A 1 131 ? 1.926 -12.634 -9.460 1.00 97.12 131 SER A N 1
ATOM 1040 C CA . SER A 1 131 ? 2.517 -12.965 -8.155 1.00 97.12 131 SER A CA 1
ATOM 1041 C C . SER A 1 131 ? 1.697 -12.386 -7.002 1.00 97.12 131 SER A C 1
ATOM 1043 O O . SER A 1 131 ? 1.420 -13.099 -6.043 1.00 97.12 131 SER A O 1
ATOM 1045 N N . ILE A 1 132 ? 1.250 -11.133 -7.127 1.00 97.19 132 ILE A N 1
ATOM 1046 C CA . ILE A 1 132 ? 0.378 -10.458 -6.155 1.00 97.19 132 ILE A CA 1
ATOM 1047 C C . ILE A 1 132 ? -0.952 -11.202 -6.024 1.00 97.19 132 ILE A C 1
ATOM 1049 O O . ILE A 1 132 ? -1.349 -11.558 -4.920 1.00 97.19 132 ILE A O 1
ATOM 1053 N N . ALA A 1 133 ? -1.614 -11.508 -7.142 1.00 95.81 133 ALA A N 1
ATOM 1054 C CA . ALA A 1 133 ? -2.879 -12.237 -7.132 1.00 95.81 133 ALA A CA 1
ATOM 1055 C C . ALA A 1 133 ? -2.741 -13.632 -6.497 1.00 95.81 133 ALA A C 1
ATOM 1057 O O . ALA A 1 133 ? -3.605 -14.051 -5.730 1.00 95.81 133 ALA A O 1
ATOM 1058 N N . SER A 1 134 ? -1.636 -14.330 -6.778 1.00 96.44 134 SER A N 1
ATOM 1059 C CA . SER A 1 134 ? -1.355 -15.649 -6.199 1.00 96.44 134 SER A CA 1
ATOM 1060 C C . SER A 1 134 ? -1.130 -15.571 -4.687 1.00 96.44 134 SER A C 1
ATOM 1062 O O . SER A 1 134 ? -1.635 -16.414 -3.950 1.00 96.44 134 SER A O 1
ATOM 1064 N N . GLU A 1 135 ? -0.406 -14.554 -4.212 1.00 96.06 135 GLU A N 1
ATOM 1065 C CA . GLU A 1 135 ? -0.191 -14.345 -2.779 1.00 96.06 135 GLU A CA 1
ATOM 1066 C C . GLU A 1 135 ? -1.486 -13.918 -2.073 1.00 96.06 135 GLU A C 1
ATOM 1068 O O . GLU A 1 135 ? -1.801 -14.461 -1.017 1.00 96.06 135 GLU A O 1
ATOM 1073 N N . SER A 1 136 ? -2.293 -13.040 -2.677 1.00 93.69 136 SER A N 1
ATOM 1074 C CA . SER A 1 136 ? -3.621 -12.681 -2.160 1.00 93.69 136 SER A CA 1
ATOM 1075 C C . SER A 1 136 ? -4.538 -13.899 -2.015 1.00 93.69 136 SER A C 1
ATOM 1077 O O . SER A 1 136 ? -5.200 -14.025 -0.990 1.00 93.69 136 SER A O 1
ATOM 1079 N N . LEU A 1 137 ? -4.548 -14.809 -2.998 1.00 93.25 137 LEU A N 1
ATOM 1080 C CA . LEU A 1 137 ? -5.323 -16.057 -2.947 1.00 93.25 137 LEU A CA 1
ATOM 1081 C C . LEU A 1 137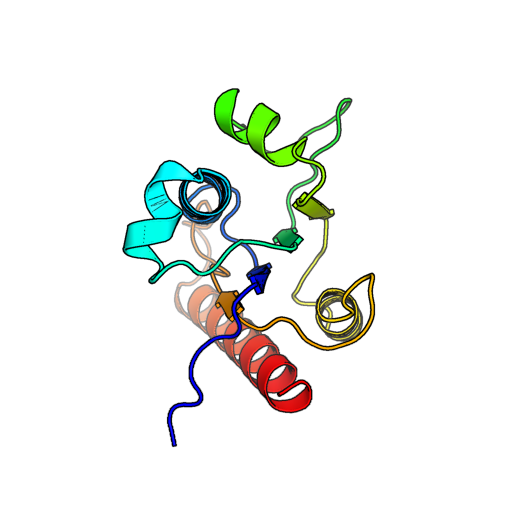 ? -4.804 -17.037 -1.885 1.00 93.25 137 LEU A C 1
ATOM 1083 O O . LEU A 1 137 ? -5.550 -17.850 -1.367 1.00 93.25 137 LEU A O 1
ATOM 1087 N N . ARG A 1 138 ? -3.512 -16.998 -1.550 1.00 92.25 138 ARG A N 1
ATOM 1088 C CA . ARG A 1 138 ? -2.957 -17.853 -0.491 1.00 92.25 138 ARG A CA 1
ATOM 1089 C C . ARG A 1 138 ? -3.374 -17.391 0.910 1.00 92.25 138 ARG A C 1
ATOM 1091 O O . ARG A 1 138 ? -3.285 -18.165 1.862 1.00 92.25 138 ARG A O 1
ATOM 1098 N N . ARG A 1 139 ? -3.742 -16.117 1.054 1.00 85.94 139 ARG A N 1
ATOM 1099 C CA . ARG A 1 139 ? -4.022 -15.456 2.338 1.00 85.94 139 ARG A CA 1
ATOM 1100 C C . ARG A 1 139 ? -5.520 -15.315 2.634 1.00 85.94 139 ARG A C 1
ATOM 1102 O O . ARG A 1 139 ? -5.843 -14.997 3.777 1.00 85.94 139 ARG A O 1
ATOM 1109 N N . ASN A 1 140 ? -6.392 -15.551 1.654 1.00 64.75 140 ASN A N 1
ATOM 1110 C CA . ASN A 1 140 ? -7.851 -15.417 1.736 1.00 64.75 140 ASN A CA 1
ATOM 1111 C C . ASN A 1 140 ? -8.541 -16.627 1.109 1.00 64.75 140 ASN A C 1
ATOM 1113 O O . ASN A 1 140 ? -9.639 -16.980 1.584 1.00 64.75 140 ASN A O 1
#

Secondary structure (DSSP, 8-state):
--PPPPSEEEEEEEE-TTTTHHHHHHHHH-GGGTTTTTTPEEEEEEEEESS-B-SS-BSS---HHHHHHHTSTTEEEEE--TTSHHHHHHHT--TTSS--SEEEEE----TT-TTS-HHHHHHHHHHHHHHHHHHHHHH-

pLDDT: mean 91.32, std 8.63, range [39.22, 98.44]

Nearest PDB structures (foldseek):
  8j9j-assembly1_A9  TM=6.318E-01  e=3.933E-02  Euglena gracilis
  4pg5-assembly1_A  TM=5.663E-01  e=5.621E-01  Staphylococcus aureus M1064
  4pg4-assembly1_B  TM=5.407E-01  e=8.295E-01  Staphylococcus aureus M1064
  4pg4-assembly1_A  TM=3.313E-01  e=5.268E-01  Staphylococcus aureus M1064
  4pg7-assembly1_B  TM=2.742E-01  e=1.693E+00  Staphylococcus aureus M1064

Sequence (140 aa):
MTQALPAQVSVLILGGMPHLSRPLLKWLLDSTHDAQRGGVKIKHIRIADKYLFSETAYTTYIDPDTWTALKDPRVEYRQVNLKIADILSKVYEHPQGGSYDVVFDFTGEGIGLQNFPEKALLERTVKLARSIASESLRRN

Foldseek 3Di:
DDDDDDLEFEEEEEEQQVHDVQVVLLCLQDCVCCVVVVNYHYQAYEYEYQWDDDPVDTDDDDDPSSVVSCPPPRYDYHNDDLVDLVRVLVSQQDPVGAGGPYYHDPDFDDVVPVVDPPVVRVVSRVVSVVSNVVSNVVRD

Mean predicted aligned error: 4.26 Å

Radius of gyration: 15.68 Å; Cα contacts (8 Å, |Δi|>4): 185; chains: 1; bounding box: 37×36×40 Å

Solvent-accessible surface area (backbone atoms only — not comparable to full-atom values): 8335 Å² total; per-residue (Å²): 132,88,75,77,81,58,70,55,40,34,38,35,36,33,33,26,69,93,56,65,40,45,61,51,50,50,55,60,70,40,68,88,46,24,68,82,55,76,58,36,39,74,62,34,36,39,40,40,27,71,58,49,78,54,101,88,48,64,73,65,90,75,57,71,67,52,58,54,52,62,67,38,91,45,42,44,82,40,68,42,61,70,86,40,66,73,53,39,58,56,71,55,60,38,94,85,58,69,61,61,75,42,78,46,83,47,66,74,62,59,89,91,41,86,88,53,60,63,70,58,34,52,52,52,33,53,53,46,53,50,52,51,52,52,52,53,62,75,63,106